Protein AF-A0A7C6BDX8-F1 (afdb_monomer)

Secondary structure (DSSP, 8-state):
-HHHHHHHHHHHHHHHHHTT--HHHHHHHHHHHHHHHHHHHHHHHHSSTTTT-SSS-HHHHHHHHHHHHHHHHH-TT-HHHHHHHHHHHHHHHHHHTSHHHHHHHHHHHHTSPP--

Sequence (116 aa):
MELFFLLVLIVIMASALGSGFPVAFALPGSAILTIGLAAGAGWLFAGSTDAYFHSGGPQQWLSAGVTNLRGVYWEVERDTLIAIPLFIFMGIMLQRSKIAEDLLFTMAQLFGPVPG

Mean predicted aligned error: 10.58 Å

Structure (mmCIF, N/CA/C/O backbone):
data_AF-A0A7C6BDX8-F1
#
_entry.id   AF-A0A7C6BDX8-F1
#
loop_
_atom_site.group_PDB
_atom_site.id
_atom_site.type_symbol
_atom_site.label_atom_id
_atom_site.label_alt_id
_atom_site.label_comp_id
_atom_site.label_asym_id
_atom_site.label_entity_id
_atom_site.label_seq_id
_atom_site.pdbx_PDB_ins_code
_atom_site.Cartn_x
_atom_site.Cartn_y
_atom_site.Cartn_z
_atom_site.occupancy
_atom_site.B_iso_or_equiv
_atom_site.auth_seq_id
_atom_site.auth_comp_id
_atom_site.auth_asym_id
_atom_site.auth_atom_id
_atom_site.pdbx_PDB_model_num
ATOM 1 N N . MET A 1 1 ? 3.290 -3.961 -22.990 1.00 69.38 1 MET A N 1
ATOM 2 C CA . MET A 1 1 ? 3.667 -4.948 -21.951 1.00 69.38 1 MET A CA 1
ATOM 3 C C . MET A 1 1 ? 3.567 -4.395 -20.529 1.00 69.38 1 MET A C 1
ATOM 5 O O . MET A 1 1 ? 3.446 -5.182 -19.607 1.00 69.38 1 MET A O 1
ATOM 9 N N . GLU A 1 2 ? 3.532 -3.076 -20.323 1.00 75.19 2 GLU A N 1
ATOM 10 C CA . GLU A 1 2 ? 3.400 -2.455 -18.987 1.00 75.19 2 GLU A CA 1
ATOM 11 C C . GLU A 1 2 ? 2.115 -2.877 -18.245 1.00 75.19 2 GLU A C 1
ATOM 13 O O . GLU A 1 2 ? 2.149 -3.268 -17.081 1.00 75.19 2 GLU A O 1
ATOM 18 N N . LEU A 1 3 ? 0.980 -2.906 -18.957 1.00 85.62 3 LEU A N 1
ATOM 19 C CA . LEU A 1 3 ? -0.322 -3.318 -18.411 1.00 85.62 3 LEU A CA 1
ATOM 20 C C . LEU A 1 3 ? -0.337 -4.760 -17.880 1.00 85.62 3 LEU A C 1
ATOM 22 O O . LEU A 1 3 ? -1.116 -5.073 -16.983 1.00 85.62 3 LEU A O 1
ATOM 26 N N . PHE A 1 4 ? 0.522 -5.635 -18.412 1.00 89.88 4 PHE A N 1
ATOM 27 C CA . PHE A 1 4 ? 0.621 -7.017 -17.948 1.00 89.88 4 PHE A CA 1
ATOM 28 C C . PHE A 1 4 ? 1.123 -7.073 -16.502 1.00 89.88 4 PHE A C 1
ATOM 30 O O . PHE A 1 4 ? 0.509 -7.729 -15.666 1.00 89.88 4 PHE A O 1
ATOM 37 N N . PHE A 1 5 ? 2.186 -6.330 -16.181 1.00 89.81 5 PHE A N 1
ATOM 38 C CA . PHE A 1 5 ? 2.723 -6.285 -14.821 1.00 89.81 5 PHE A CA 1
ATOM 39 C C . PHE A 1 5 ? 1.757 -5.600 -13.849 1.00 89.81 5 PHE A C 1
ATOM 41 O O . PHE A 1 5 ? 1.615 -6.053 -12.718 1.00 89.81 5 PHE A O 1
ATOM 48 N N . LEU A 1 6 ? 1.008 -4.585 -14.291 1.00 90.75 6 LEU A N 1
ATOM 49 C CA . LEU A 1 6 ? -0.057 -3.997 -13.469 1.00 90.75 6 LEU A CA 1
ATOM 50 C C . LEU A 1 6 ? -1.174 -4.999 -13.150 1.00 90.75 6 LEU A C 1
ATOM 52 O O . LEU A 1 6 ? -1.631 -5.067 -12.010 1.00 90.75 6 LEU A O 1
ATOM 56 N N . LEU A 1 7 ? -1.585 -5.815 -14.123 1.00 94.12 7 LEU A N 1
ATOM 57 C CA . LEU A 1 7 ? -2.548 -6.890 -13.879 1.00 94.12 7 LEU A CA 1
ATOM 58 C C . LEU A 1 7 ? -2.003 -7.924 -12.890 1.00 94.12 7 LEU A C 1
ATOM 60 O O . LEU A 1 7 ? -2.715 -8.317 -11.968 1.00 94.12 7 LEU A O 1
ATOM 64 N N . VAL A 1 8 ? -0.738 -8.325 -13.041 1.00 94.44 8 VAL A N 1
ATOM 65 C CA . VAL A 1 8 ? -0.066 -9.242 -12.107 1.00 94.44 8 VAL A CA 1
ATOM 66 C C . VAL A 1 8 ? -0.064 -8.676 -10.685 1.00 94.44 8 VAL A C 1
ATOM 68 O O . VAL A 1 8 ? -0.410 -9.400 -9.752 1.00 94.44 8 VAL A O 1
ATOM 71 N N . LEU A 1 9 ? 0.233 -7.385 -10.515 1.00 94.31 9 LEU A N 1
ATOM 72 C CA . LEU A 1 9 ? 0.173 -6.713 -9.214 1.00 94.31 9 LEU A CA 1
ATOM 73 C C . LEU A 1 9 ? -1.215 -6.814 -8.587 1.00 94.31 9 LEU A C 1
ATOM 75 O O . LEU A 1 9 ? -1.337 -7.227 -7.434 1.00 94.31 9 LEU A O 1
ATOM 79 N N . ILE A 1 10 ? -2.260 -6.474 -9.348 1.00 95.38 10 ILE A N 1
ATOM 80 C CA . ILE A 1 10 ? -3.643 -6.506 -8.859 1.00 95.38 10 ILE A CA 1
ATOM 81 C C . ILE A 1 10 ? -4.031 -7.928 -8.452 1.00 95.38 10 ILE A C 1
ATOM 83 O O . ILE A 1 10 ? -4.616 -8.116 -7.388 1.00 95.38 10 ILE A O 1
ATOM 87 N N . VAL A 1 11 ? -3.673 -8.933 -9.254 1.00 96.56 11 VAL A N 1
ATOM 88 C CA . VAL A 1 11 ? -3.991 -10.338 -8.969 1.00 96.56 11 VAL A CA 1
ATOM 89 C C . VAL A 1 11 ? -3.268 -10.830 -7.715 1.00 96.56 11 VAL A C 1
ATOM 91 O O . VAL A 1 11 ? -3.909 -11.430 -6.851 1.00 96.56 11 VAL A O 1
ATOM 94 N N . ILE A 1 12 ? -1.967 -10.559 -7.567 1.00 95.81 12 ILE A N 1
ATOM 95 C CA . ILE A 1 12 ? -1.193 -10.967 -6.381 1.00 95.81 12 ILE A CA 1
ATOM 96 C C . ILE A 1 12 ? -1.743 -10.281 -5.128 1.00 95.81 12 ILE A C 1
ATOM 98 O O . ILE A 1 12 ? -1.945 -10.934 -4.105 1.00 95.81 12 ILE A O 1
ATOM 102 N N . MET A 1 13 ? -2.027 -8.982 -5.214 1.00 96.25 13 MET A N 1
ATOM 103 C CA . MET A 1 13 ? -2.579 -8.206 -4.108 1.00 96.25 13 MET A CA 1
ATOM 104 C C . MET A 1 13 ? -3.968 -8.713 -3.701 1.00 96.25 13 MET A C 1
ATOM 106 O O . MET A 1 13 ? -4.202 -8.976 -2.522 1.00 96.25 13 MET A O 1
ATOM 110 N N . ALA A 1 14 ? -4.875 -8.901 -4.662 1.00 95.69 14 ALA A N 1
ATOM 111 C CA . ALA A 1 14 ? -6.224 -9.398 -4.405 1.00 95.69 14 ALA A CA 1
ATOM 112 C C . ALA A 1 14 ? -6.205 -10.812 -3.809 1.00 95.69 14 ALA A C 1
ATOM 114 O O . ALA A 1 14 ? -6.946 -11.092 -2.871 1.00 95.69 14 ALA A O 1
ATOM 115 N N . SER A 1 15 ? -5.317 -11.679 -4.301 1.00 95.56 15 SER A N 1
ATOM 116 C CA . SER A 1 15 ? -5.164 -13.042 -3.784 1.00 95.56 15 SER A CA 1
ATOM 117 C C . SER A 1 15 ? -4.628 -13.048 -2.350 1.00 95.56 15 SER A C 1
ATOM 119 O O . SER A 1 15 ? -5.162 -13.760 -1.506 1.00 95.56 15 SER A O 1
ATOM 121 N N . ALA A 1 16 ? -3.618 -12.223 -2.050 1.00 94.00 16 ALA A N 1
ATOM 122 C CA . ALA A 1 16 ? -3.033 -12.119 -0.712 1.00 94.00 16 ALA A CA 1
ATOM 123 C C . ALA A 1 16 ? -4.020 -11.543 0.319 1.00 94.00 16 ALA A C 1
ATOM 125 O O . ALA A 1 16 ? -4.082 -12.006 1.457 1.00 94.00 16 ALA A O 1
ATOM 126 N N . LEU A 1 17 ? -4.823 -10.553 -0.079 1.00 94.12 17 LEU A N 1
ATOM 127 C CA . LEU A 1 17 ? -5.882 -10.012 0.775 1.00 94.12 17 LEU A CA 1
ATOM 128 C C . LEU A 1 17 ? -7.025 -11.022 0.949 1.00 94.12 17 LEU A C 1
ATOM 130 O O . LEU A 1 17 ? -7.506 -11.218 2.063 1.00 94.12 17 LEU A O 1
ATOM 134 N N . GLY A 1 18 ? -7.413 -11.712 -0.127 1.00 94.00 18 GLY A N 1
ATOM 135 C CA . GLY A 1 18 ? -8.449 -12.746 -0.108 1.00 94.00 18 GLY A CA 1
ATOM 136 C C . GLY A 1 18 ? -8.085 -13.965 0.743 1.00 94.00 18 GLY A C 1
ATOM 137 O O . GLY A 1 18 ? -8.968 -14.568 1.345 1.00 94.00 18 GLY A O 1
ATOM 138 N N . SER A 1 19 ? -6.797 -14.300 0.866 1.00 93.50 19 SER A N 1
ATOM 139 C CA . SER A 1 19 ? -6.323 -15.379 1.742 1.00 93.50 19 SER A CA 1
ATOM 140 C C . SER A 1 19 ? -6.255 -14.992 3.226 1.00 93.50 19 SER A C 1
ATOM 142 O O . SER A 1 19 ? -5.795 -15.791 4.038 1.00 93.50 19 SER A O 1
ATOM 144 N N . GLY A 1 20 ? -6.655 -13.769 3.594 1.00 90.81 20 GLY A N 1
ATOM 145 C CA . GLY A 1 20 ? -6.595 -13.271 4.970 1.00 90.81 20 GLY A CA 1
ATOM 146 C C . GLY A 1 20 ? -5.188 -12.887 5.442 1.00 90.81 20 GLY A C 1
ATOM 147 O O . GLY A 1 20 ? -4.952 -12.798 6.647 1.00 90.81 20 GLY A O 1
ATOM 148 N N . PHE A 1 21 ? -4.236 -12.671 4.524 1.00 91.56 21 PHE A N 1
ATOM 149 C CA . PHE A 1 21 ? -2.886 -12.237 4.890 1.00 91.56 21 PHE A CA 1
ATOM 150 C C . PHE A 1 21 ? -2.927 -10.797 5.436 1.00 91.56 21 PHE A C 1
ATOM 152 O O . PHE A 1 21 ? -3.677 -9.971 4.903 1.00 91.56 21 PHE A O 1
ATOM 159 N N . PRO A 1 22 ? -2.132 -10.439 6.465 1.00 92.62 22 PRO A N 1
ATOM 160 C CA . PRO A 1 22 ? -2.175 -9.091 7.019 1.00 92.62 22 PRO A CA 1
ATOM 161 C C . PRO A 1 22 ? -1.896 -8.021 5.954 1.00 92.62 22 PRO A C 1
ATOM 163 O O . PRO A 1 22 ? -0.873 -8.056 5.262 1.00 92.62 22 PRO A O 1
ATOM 166 N N . VAL A 1 23 ? -2.795 -7.035 5.865 1.00 89.38 23 VAL A N 1
ATOM 167 C CA . VAL A 1 23 ? -2.789 -5.975 4.836 1.00 89.38 23 VAL A CA 1
ATOM 168 C C . VAL A 1 23 ? -1.454 -5.225 4.788 1.00 89.38 23 VAL A C 1
ATOM 170 O O . VAL A 1 23 ? -0.961 -4.902 3.708 1.00 89.38 23 VAL A O 1
ATOM 173 N N . ALA A 1 24 ? -0.834 -5.021 5.956 1.00 88.38 24 ALA A N 1
ATOM 174 C CA . ALA A 1 24 ? 0.456 -4.350 6.101 1.00 88.38 24 ALA A CA 1
ATOM 175 C C . ALA A 1 24 ? 1.590 -5.013 5.299 1.00 88.38 24 ALA A C 1
ATOM 177 O O . ALA A 1 24 ? 2.514 -4.322 4.886 1.00 88.38 24 ALA A O 1
ATOM 178 N N . PHE A 1 25 ? 1.517 -6.324 5.049 1.00 90.12 25 PHE A N 1
ATOM 179 C CA . PHE A 1 25 ? 2.500 -7.044 4.236 1.00 90.12 25 PHE A CA 1
ATOM 180 C C . PHE A 1 25 ? 2.021 -7.263 2.801 1.00 90.12 25 PHE A C 1
ATOM 182 O O . PHE A 1 25 ? 2.829 -7.210 1.875 1.00 90.12 25 PHE A O 1
ATOM 189 N N . ALA A 1 26 ? 0.717 -7.473 2.603 1.00 93.38 26 ALA A N 1
ATOM 190 C CA . ALA A 1 26 ? 0.149 -7.754 1.288 1.00 93.38 26 ALA A CA 1
ATOM 191 C C . ALA A 1 26 ? 0.347 -6.589 0.300 1.00 93.38 26 ALA A C 1
ATOM 193 O O . ALA A 1 26 ? 0.744 -6.812 -0.845 1.00 93.38 26 ALA A O 1
ATOM 194 N N . LEU A 1 27 ? 0.129 -5.345 0.741 1.00 90.56 27 LEU A N 1
ATOM 195 C CA . LEU A 1 27 ? 0.255 -4.157 -0.112 1.00 90.56 27 LEU A CA 1
ATOM 196 C C . LEU A 1 27 ? 1.709 -3.880 -0.553 1.00 90.56 27 LEU A C 1
ATOM 198 O O . LEU A 1 27 ? 1.969 -3.898 -1.757 1.00 90.56 27 LEU A O 1
ATOM 202 N N . PRO A 1 28 ? 2.691 -3.677 0.352 1.00 90.19 28 PRO A N 1
ATOM 203 C CA . PRO A 1 28 ? 4.072 -3.437 -0.070 1.00 90.19 28 PRO A CA 1
ATOM 204 C C . PRO A 1 28 ? 4.728 -4.682 -0.683 1.00 90.19 28 PRO A C 1
ATOM 206 O O . PRO A 1 28 ? 5.530 -4.555 -1.607 1.00 90.19 28 PRO A O 1
ATOM 209 N N . GLY A 1 29 ? 4.378 -5.887 -0.220 1.00 90.94 29 GLY A N 1
ATOM 210 C CA . GLY A 1 29 ? 4.932 -7.136 -0.742 1.00 90.94 29 GLY A CA 1
ATOM 211 C C . GLY A 1 29 ? 4.548 -7.388 -2.200 1.00 90.94 29 GLY A C 1
ATOM 212 O O . GLY A 1 29 ? 5.421 -7.657 -3.025 1.00 90.94 29 GLY A O 1
ATOM 213 N N . SER A 1 30 ? 3.265 -7.238 -2.547 1.00 93.81 30 SER A N 1
ATOM 214 C CA . SER A 1 30 ? 2.795 -7.387 -3.936 1.00 93.81 30 SER A CA 1
ATOM 215 C C . SER A 1 30 ? 3.416 -6.348 -4.879 1.00 93.81 30 SER A C 1
ATOM 217 O O . SER A 1 30 ? 3.784 -6.687 -6.008 1.00 93.81 30 SER A O 1
ATOM 219 N N . ALA A 1 31 ? 3.627 -5.117 -4.402 1.00 91.19 31 ALA A N 1
ATOM 220 C CA . ALA A 1 31 ? 4.323 -4.074 -5.149 1.00 91.19 31 ALA A CA 1
ATOM 221 C C . ALA A 1 31 ? 5.791 -4.439 -5.432 1.00 91.19 31 ALA A C 1
ATOM 223 O O . ALA A 1 31 ? 6.211 -4.421 -6.588 1.00 91.19 31 ALA A O 1
ATOM 224 N N . ILE A 1 32 ? 6.561 -4.834 -4.409 1.00 92.44 32 ILE A N 1
ATOM 225 C CA . ILE A 1 32 ? 7.982 -5.196 -4.562 1.00 92.44 32 ILE A CA 1
ATOM 226 C C . ILE A 1 32 ? 8.149 -6.400 -5.496 1.00 92.44 32 ILE A C 1
ATOM 228 O O . ILE A 1 32 ? 9.007 -6.373 -6.379 1.00 92.44 32 ILE A O 1
ATOM 232 N N . LEU A 1 33 ? 7.314 -7.435 -5.342 1.00 93.62 33 LEU A N 1
ATOM 233 C CA . LEU A 1 33 ? 7.356 -8.624 -6.198 1.00 93.62 33 LEU A CA 1
ATOM 234 C C . LEU A 1 33 ? 7.115 -8.269 -7.665 1.00 93.62 33 LEU A C 1
ATOM 236 O O . LEU A 1 33 ? 7.857 -8.708 -8.542 1.00 93.62 33 LEU A O 1
ATOM 240 N N . THR A 1 34 ? 6.113 -7.436 -7.936 1.00 92.94 34 THR A N 1
ATOM 241 C CA . THR A 1 34 ? 5.782 -7.050 -9.310 1.00 92.94 34 THR A CA 1
ATOM 242 C C . THR A 1 34 ? 6.864 -6.161 -9.920 1.00 92.94 34 THR A C 1
ATOM 244 O O . THR A 1 34 ? 7.252 -6.382 -11.064 1.00 92.94 34 THR A O 1
ATOM 247 N N . ILE A 1 35 ? 7.409 -5.202 -9.162 1.00 91.38 35 ILE A N 1
ATOM 248 C CA . ILE A 1 35 ? 8.521 -4.353 -9.618 1.00 91.38 35 ILE A CA 1
ATOM 249 C C . ILE A 1 35 ? 9.749 -5.212 -9.949 1.00 91.38 35 ILE A C 1
ATOM 251 O O . ILE A 1 35 ? 10.373 -5.011 -10.989 1.00 91.38 35 ILE A O 1
ATOM 255 N N . GLY A 1 36 ? 10.074 -6.196 -9.104 1.00 90.88 36 GLY A N 1
ATOM 256 C CA . GLY A 1 36 ? 11.175 -7.129 -9.345 1.00 90.88 36 GLY A CA 1
ATOM 257 C C . GLY A 1 36 ? 10.964 -7.981 -10.598 1.00 90.88 36 GLY A C 1
ATOM 258 O O . GLY A 1 36 ? 11.879 -8.114 -11.411 1.00 90.88 36 GLY A O 1
ATOM 259 N N . LEU A 1 37 ? 9.749 -8.501 -10.800 1.00 91.06 37 LEU A N 1
ATOM 260 C CA . LEU A 1 37 ? 9.390 -9.252 -12.007 1.00 91.06 37 LEU A CA 1
ATOM 261 C C . LEU A 1 37 ? 9.459 -8.384 -13.269 1.00 91.06 37 LEU A C 1
ATOM 263 O O . LEU A 1 37 ? 10.002 -8.832 -14.276 1.00 91.06 37 LEU A O 1
ATOM 267 N N . ALA A 1 38 ? 8.967 -7.145 -13.215 1.00 90.12 38 ALA A N 1
ATOM 268 C CA . ALA A 1 38 ? 9.028 -6.199 -14.327 1.00 90.12 38 ALA A CA 1
ATOM 269 C C . ALA A 1 38 ? 10.477 -5.827 -14.674 1.00 90.12 38 ALA A C 1
ATOM 271 O O . ALA A 1 38 ? 10.869 -5.895 -15.836 1.00 90.12 38 ALA A O 1
ATOM 272 N N . ALA A 1 39 ? 11.305 -5.515 -13.674 1.00 89.06 39 ALA A N 1
ATOM 273 C CA . ALA A 1 39 ? 12.714 -5.190 -13.878 1.00 89.06 39 ALA A CA 1
ATOM 274 C C . ALA A 1 39 ? 13.515 -6.383 -14.429 1.00 89.06 39 ALA A C 1
ATOM 276 O O . ALA A 1 39 ? 14.297 -6.226 -15.367 1.00 89.06 39 ALA A O 1
ATOM 277 N N . GLY A 1 40 ? 13.298 -7.585 -13.880 1.00 88.62 40 GLY A N 1
ATOM 278 C CA . GLY A 1 40 ? 13.972 -8.810 -14.315 1.00 88.62 40 GLY A CA 1
ATOM 279 C C . GLY A 1 40 ? 13.561 -9.241 -15.722 1.00 88.62 40 GLY A C 1
ATOM 280 O O . GLY A 1 40 ? 14.413 -9.576 -16.544 1.00 88.62 40 GLY A O 1
ATOM 281 N N . ALA A 1 41 ? 12.268 -9.164 -16.042 1.00 87.69 41 ALA A N 1
ATOM 282 C CA . ALA A 1 41 ? 11.790 -9.403 -17.397 1.00 87.69 41 ALA A CA 1
ATOM 283 C C . ALA A 1 41 ? 12.305 -8.334 -18.373 1.00 87.69 41 ALA A C 1
ATOM 285 O O . ALA A 1 41 ? 12.638 -8.662 -19.509 1.00 87.69 41 ALA A O 1
ATOM 286 N N . GLY A 1 42 ? 12.382 -7.066 -17.956 1.00 86.44 42 GLY A N 1
ATOM 287 C CA . GLY A 1 42 ? 12.939 -5.986 -18.774 1.00 86.44 42 GLY A CA 1
ATOM 288 C C . GLY A 1 42 ? 14.398 -6.261 -19.132 1.00 86.44 42 GLY A C 1
ATOM 289 O O . GLY A 1 42 ? 14.777 -6.207 -20.301 1.00 86.44 42 GLY A O 1
ATOM 290 N N . TRP A 1 43 ? 15.193 -6.677 -18.145 1.00 85.50 43 TRP A N 1
ATOM 291 C CA . TRP A 1 43 ? 16.586 -7.061 -18.356 1.00 85.50 43 TRP A CA 1
ATOM 292 C C . TRP A 1 43 ? 16.735 -8.258 -19.310 1.00 85.50 43 TRP A C 1
ATOM 294 O O . TRP A 1 43 ? 17.546 -8.198 -20.230 1.00 85.50 43 TRP A O 1
ATOM 304 N N . LEU A 1 44 ? 15.923 -9.311 -19.143 1.00 84.31 44 LEU A N 1
ATOM 305 C CA . LEU A 1 44 ? 16.007 -10.533 -19.956 1.00 84.31 44 LEU A CA 1
ATOM 306 C C . LEU A 1 44 ? 15.501 -10.364 -21.396 1.00 84.31 44 LEU A C 1
ATOM 308 O O . LEU A 1 44 ? 16.089 -10.929 -22.314 1.00 84.31 44 LEU A O 1
ATOM 312 N N . PHE A 1 45 ? 14.401 -9.635 -21.599 1.00 83.38 45 PHE A N 1
ATOM 313 C CA . PHE A 1 45 ? 13.708 -9.584 -22.893 1.00 83.38 45 PHE A CA 1
ATOM 314 C C . PHE A 1 45 ? 13.941 -8.291 -23.677 1.00 83.38 45 PHE A C 1
ATOM 316 O O . PHE A 1 45 ? 13.848 -8.309 -24.901 1.00 83.38 45 PHE A O 1
ATOM 323 N N . ALA A 1 46 ? 14.227 -7.178 -23.001 1.00 80.12 46 ALA A N 1
ATOM 324 C CA . ALA A 1 46 ? 14.381 -5.864 -23.625 1.00 80.12 46 ALA A CA 1
ATOM 325 C C . ALA A 1 46 ? 15.789 -5.266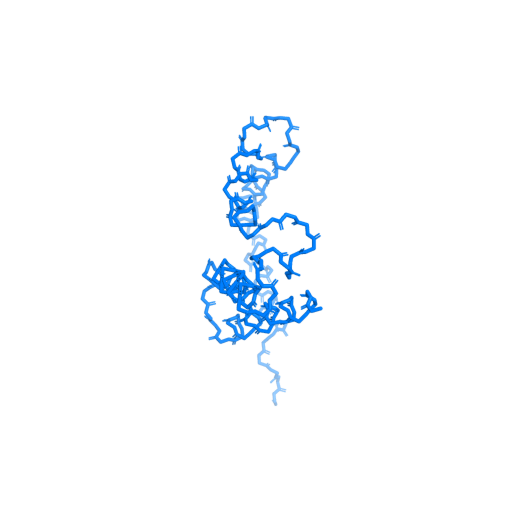 -23.445 1.00 80.12 46 ALA A C 1
ATOM 327 O O . ALA A 1 46 ? 16.076 -4.204 -23.994 1.00 80.12 46 ALA A O 1
ATOM 328 N N . GLY A 1 47 ? 16.675 -5.929 -22.689 1.00 80.75 47 GLY A N 1
ATOM 329 C CA . GLY A 1 47 ? 18.038 -5.460 -22.422 1.00 80.75 47 GLY A CA 1
ATOM 330 C C . GLY A 1 47 ? 18.117 -4.222 -21.520 1.00 80.75 47 GLY A C 1
ATOM 331 O O . GLY A 1 47 ? 19.207 -3.701 -21.298 1.00 80.75 47 GLY A O 1
ATOM 332 N N . SER A 1 48 ? 16.988 -3.750 -20.982 1.00 81.38 48 SER A N 1
A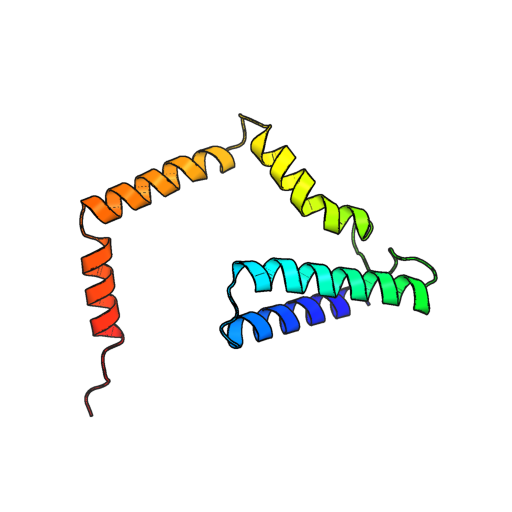TOM 333 C CA . SER A 1 48 ? 16.919 -2.607 -20.072 1.00 81.38 48 SER A CA 1
ATOM 334 C C . SER A 1 48 ? 15.900 -2.853 -18.961 1.00 81.38 48 SER A C 1
ATOM 336 O O . SER A 1 48 ? 14.804 -3.367 -19.178 1.00 81.38 48 SER A O 1
ATOM 338 N N . THR A 1 49 ? 16.259 -2.482 -17.733 1.00 81.69 49 THR A N 1
ATOM 339 C CA . THR A 1 49 ? 15.408 -2.675 -16.547 1.00 81.69 49 THR A CA 1
ATOM 340 C C . THR A 1 49 ? 14.170 -1.782 -16.542 1.00 81.69 49 THR A C 1
ATOM 342 O O . THR A 1 49 ? 13.220 -2.058 -15.814 1.00 81.69 49 THR A O 1
ATOM 345 N N . ASP A 1 50 ? 14.173 -0.738 -17.368 1.00 84.00 50 ASP A N 1
ATOM 346 C CA . ASP A 1 50 ? 13.144 0.303 -17.395 1.00 84.00 50 ASP A CA 1
ATOM 347 C C . ASP A 1 50 ? 12.074 0.037 -18.468 1.00 84.00 50 ASP A C 1
ATOM 349 O O . ASP A 1 50 ? 11.055 0.715 -18.505 1.00 84.00 50 ASP A O 1
ATOM 353 N N . ALA A 1 51 ? 12.263 -0.979 -19.318 1.00 80.94 51 ALA A N 1
ATOM 354 C CA . ALA A 1 51 ? 11.433 -1.237 -20.499 1.00 80.94 51 ALA A CA 1
ATOM 355 C C . ALA A 1 51 ? 9.935 -1.457 -20.223 1.00 80.94 51 ALA A C 1
ATOM 357 O O . ALA A 1 51 ? 9.110 -1.296 -21.122 1.00 80.94 51 ALA A O 1
ATOM 358 N N . TYR A 1 52 ? 9.582 -1.881 -19.009 1.00 84.06 52 TYR A N 1
ATOM 359 C CA . TYR A 1 52 ? 8.202 -2.171 -18.616 1.00 84.06 52 TYR A CA 1
ATOM 360 C C . TYR A 1 52 ? 7.641 -1.181 -17.590 1.00 84.06 52 TYR A C 1
ATOM 362 O O . TYR A 1 52 ? 6.599 -1.454 -16.992 1.00 84.06 52 TYR A O 1
ATOM 370 N N . PHE A 1 53 ? 8.305 -0.036 -17.408 1.00 84.25 53 PHE A N 1
ATOM 371 C CA . PHE A 1 53 ? 7.851 1.050 -16.549 1.00 84.25 53 PHE A CA 1
ATOM 372 C C . PHE A 1 53 ? 7.431 2.257 -17.392 1.00 84.25 53 PHE A C 1
ATOM 374 O O . PHE A 1 53 ? 8.198 2.747 -18.213 1.00 84.25 53 PHE A O 1
ATOM 381 N N . HIS A 1 54 ? 6.225 2.770 -17.136 1.00 79.00 54 HIS A N 1
ATOM 382 C CA . HIS A 1 54 ? 5.679 3.915 -17.868 1.00 79.00 54 HIS A CA 1
ATOM 383 C C . HIS A 1 54 ? 6.402 5.234 -17.547 1.00 79.00 54 HIS A C 1
ATOM 385 O O . HIS A 1 54 ? 6.611 6.082 -18.411 1.00 79.00 54 HIS A O 1
ATOM 391 N N . SER A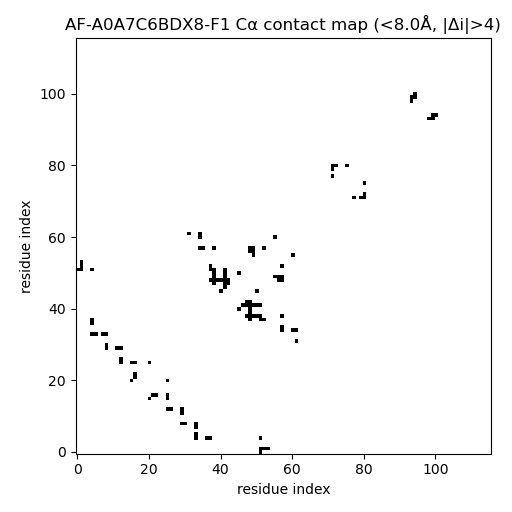 1 55 ? 6.771 5.429 -16.277 1.00 77.25 55 SER A N 1
ATOM 392 C CA . SER A 1 55 ? 7.418 6.651 -15.793 1.00 77.25 55 SER A CA 1
ATOM 393 C C . SER A 1 55 ? 8.423 6.331 -14.692 1.00 77.25 55 SER A C 1
ATOM 395 O O . SER A 1 55 ? 8.030 5.837 -13.635 1.00 77.25 55 SER A O 1
ATOM 397 N N . GLY A 1 56 ? 9.699 6.651 -14.911 1.00 77.25 56 GLY A N 1
ATOM 398 C CA . GLY A 1 56 ? 10.788 6.353 -13.972 1.00 77.25 56 GLY A CA 1
ATOM 399 C C . GLY A 1 56 ? 11.206 4.875 -13.967 1.00 77.25 56 GLY A C 1
ATOM 400 O O . GLY A 1 56 ? 10.452 4.004 -14.388 1.00 77.25 56 GLY A O 1
ATOM 401 N N . GLY A 1 57 ? 12.423 4.590 -13.495 1.00 85.75 57 GLY A N 1
ATOM 402 C CA . GLY A 1 57 ? 12.965 3.224 -13.425 1.00 85.75 57 GLY A CA 1
ATOM 403 C C . GLY A 1 57 ? 12.593 2.467 -12.135 1.00 85.75 57 GLY A C 1
ATOM 404 O O . GLY A 1 57 ? 12.055 3.063 -11.195 1.00 85.75 57 GLY A O 1
ATOM 405 N N . PRO A 1 58 ? 12.943 1.171 -12.012 1.00 84.00 58 PRO A N 1
ATOM 406 C CA . PRO A 1 58 ? 12.621 0.341 -10.848 1.00 84.00 58 PRO A CA 1
ATOM 407 C C . PRO A 1 58 ? 13.126 0.928 -9.528 1.00 84.00 58 PRO A C 1
ATOM 409 O O . PRO A 1 58 ? 12.423 0.908 -8.519 1.00 84.00 58 PRO A O 1
ATOM 412 N N . GLN A 1 59 ? 14.337 1.493 -9.528 1.00 84.44 59 GLN A N 1
ATOM 413 C CA . GLN A 1 59 ? 14.921 2.127 -8.342 1.00 84.44 59 GLN A CA 1
ATOM 414 C C . GLN A 1 59 ? 14.103 3.337 -7.884 1.00 84.44 59 GLN A C 1
ATOM 416 O O . GLN A 1 59 ? 13.958 3.573 -6.683 1.00 84.44 59 GLN A O 1
ATOM 421 N N . GLN A 1 60 ? 13.534 4.086 -8.828 1.00 84.31 60 GLN A N 1
ATOM 422 C CA . GLN A 1 60 ? 12.724 5.258 -8.534 1.00 84.31 60 GLN A CA 1
ATOM 423 C C . GLN A 1 60 ? 11.376 4.849 -7.941 1.00 84.31 60 GLN A C 1
ATOM 425 O O . GLN A 1 60 ? 10.959 5.432 -6.951 1.00 84.31 60 GLN A O 1
ATOM 430 N N . TRP A 1 61 ? 10.754 3.779 -8.442 1.00 84.50 61 TRP A N 1
ATOM 431 C CA . TRP A 1 61 ? 9.535 3.211 -7.853 1.00 84.50 61 TRP A CA 1
ATOM 432 C C . TRP A 1 61 ? 9.751 2.621 -6.454 1.00 84.50 61 TRP A C 1
ATOM 434 O O . TRP A 1 61 ? 8.924 2.828 -5.568 1.00 84.50 61 TRP A O 1
ATOM 444 N N . LEU A 1 62 ? 10.874 1.937 -6.212 1.00 85.31 62 LEU A N 1
ATOM 445 C CA . LEU A 1 62 ? 11.203 1.407 -4.881 1.00 85.31 62 LEU A CA 1
ATOM 446 C C . LEU A 1 62 ? 11.508 2.522 -3.874 1.00 85.31 62 LEU A C 1
ATOM 448 O O . LEU A 1 62 ? 11.070 2.477 -2.725 1.00 85.31 62 LEU A O 1
ATOM 452 N N . SER A 1 63 ? 12.245 3.543 -4.306 1.00 81.62 63 SER A N 1
ATOM 453 C CA . SER A 1 63 ? 12.573 4.692 -3.462 1.00 81.62 63 SER A CA 1
ATOM 454 C C . SER A 1 63 ? 11.425 5.692 -3.341 1.00 81.62 63 SER A C 1
ATOM 456 O O . SER A 1 63 ? 11.424 6.460 -2.381 1.00 81.62 63 SER A O 1
ATOM 458 N N . ALA A 1 64 ? 10.424 5.667 -4.229 1.00 77.25 64 ALA A N 1
ATOM 459 C CA . ALA A 1 64 ? 9.232 6.513 -4.165 1.00 77.25 64 ALA A CA 1
ATOM 460 C C . ALA A 1 64 ? 8.508 6.357 -2.825 1.00 77.25 64 ALA A C 1
ATOM 462 O O . ALA A 1 64 ? 8.074 7.348 -2.254 1.00 77.25 64 ALA A O 1
ATOM 463 N N . GLY A 1 65 ? 8.430 5.147 -2.265 1.00 70.06 65 GLY A N 1
ATOM 464 C CA . GLY A 1 65 ? 7.843 4.946 -0.937 1.00 70.06 65 GLY A CA 1
ATOM 465 C C . GLY A 1 65 ? 8.570 5.754 0.144 1.00 70.06 65 GLY A C 1
ATOM 466 O O . GLY A 1 65 ? 7.952 6.503 0.891 1.00 70.06 65 GLY A O 1
ATOM 467 N N . VAL A 1 66 ? 9.901 5.679 0.185 1.00 71.62 66 VAL A N 1
ATOM 468 C CA . VAL A 1 66 ? 10.717 6.379 1.193 1.00 71.62 66 VAL A CA 1
ATOM 469 C C . VAL A 1 66 ? 10.786 7.883 0.929 1.00 71.62 66 VAL A C 1
ATOM 471 O O . VAL A 1 66 ? 10.717 8.678 1.863 1.00 71.62 66 VAL A O 1
ATOM 474 N N . THR A 1 67 ? 10.931 8.288 -0.330 1.00 71.25 67 THR A N 1
ATOM 475 C CA . THR A 1 67 ? 11.069 9.694 -0.731 1.00 71.25 67 THR A CA 1
ATOM 476 C C . THR A 1 67 ? 9.747 10.445 -0.649 1.00 71.25 67 THR A C 1
ATOM 478 O O . THR A 1 67 ? 9.760 11.571 -0.169 1.00 71.25 67 THR A O 1
ATOM 481 N N . ASN A 1 68 ? 8.612 9.825 -0.992 1.00 67.75 68 ASN A N 1
ATOM 482 C CA . ASN A 1 68 ? 7.295 10.422 -0.772 1.00 67.75 68 ASN A CA 1
ATOM 483 C C . ASN A 1 68 ? 6.966 10.494 0.717 1.00 67.75 68 ASN A C 1
ATOM 485 O O . ASN A 1 68 ? 6.507 11.533 1.159 1.00 67.75 68 ASN A O 1
ATOM 489 N N . LEU A 1 69 ? 7.247 9.459 1.521 1.00 62.72 69 LEU A N 1
ATOM 490 C CA . LEU A 1 69 ? 7.045 9.563 2.972 1.00 62.72 69 LEU A CA 1
ATOM 491 C C . LEU A 1 69 ? 7.915 10.687 3.557 1.00 62.72 69 LEU A C 1
ATOM 493 O O . LEU A 1 69 ? 7.402 11.585 4.213 1.00 62.72 69 LEU A O 1
ATOM 497 N N . ARG A 1 70 ? 9.221 10.710 3.264 1.00 57.25 70 ARG A N 1
ATOM 498 C CA . ARG A 1 70 ? 10.123 11.768 3.755 1.00 57.25 70 ARG A CA 1
ATOM 499 C C . ARG A 1 70 ? 9.773 13.163 3.226 1.00 57.25 70 ARG A C 1
ATOM 501 O O . ARG A 1 70 ? 9.895 14.117 3.983 1.00 57.25 70 ARG A O 1
ATOM 508 N N . GLY A 1 71 ? 9.349 13.285 1.970 1.00 58.31 71 GLY A N 1
ATOM 509 C CA . GLY A 1 71 ? 8.915 14.547 1.365 1.00 58.31 71 GLY A CA 1
ATOM 510 C C . GLY A 1 71 ? 7.596 15.051 1.951 1.00 58.31 71 GLY A C 1
ATOM 511 O O . GLY A 1 71 ? 7.483 16.226 2.279 1.00 58.31 71 GLY A O 1
ATOM 512 N N . VAL A 1 72 ? 6.638 14.150 2.191 1.00 56.16 72 VAL A N 1
ATOM 513 C CA . VAL A 1 72 ? 5.337 14.478 2.795 1.00 56.16 72 VAL A CA 1
ATOM 514 C C . VAL A 1 72 ? 5.475 14.863 4.271 1.00 56.16 72 VAL A C 1
ATOM 516 O O . VAL A 1 72 ? 4.756 15.749 4.709 1.00 56.16 72 VAL A O 1
ATOM 519 N N . TYR A 1 73 ? 6.394 14.259 5.040 1.00 53.75 73 TYR A N 1
ATOM 520 C CA . TYR A 1 73 ? 6.588 14.591 6.466 1.00 53.75 73 TYR A CA 1
ATOM 521 C C . TYR A 1 73 ? 7.479 15.813 6.737 1.00 53.75 73 TY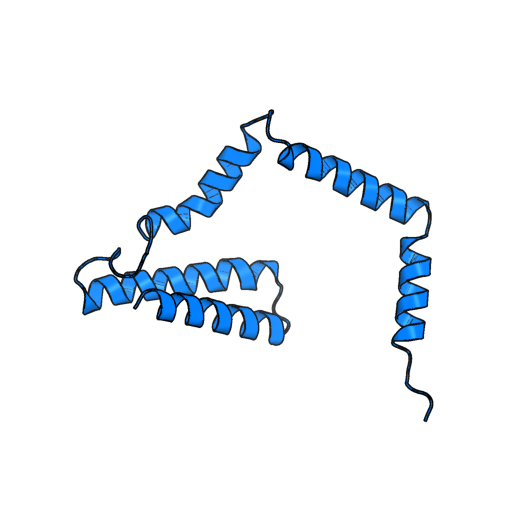R A C 1
ATOM 523 O O . TYR A 1 73 ? 7.474 16.314 7.860 1.00 53.75 73 TYR A O 1
ATOM 531 N N . TRP A 1 74 ? 8.256 16.286 5.760 1.00 58.06 74 TRP A N 1
ATOM 532 C CA . TRP A 1 74 ? 9.155 17.437 5.932 1.00 58.06 74 TRP A CA 1
ATOM 533 C C . TRP A 1 74 ? 8.527 18.767 5.469 1.00 58.06 74 TRP A C 1
ATOM 535 O O . TRP A 1 74 ? 8.958 19.837 5.896 1.00 58.06 74 TRP A O 1
ATOM 545 N N . GLU A 1 75 ? 7.474 18.721 4.649 1.00 62.34 75 GLU A N 1
ATOM 546 C CA . GLU A 1 75 ? 6.710 19.899 4.221 1.00 62.34 75 GLU A CA 1
ATOM 547 C C . GLU A 1 75 ? 5.577 20.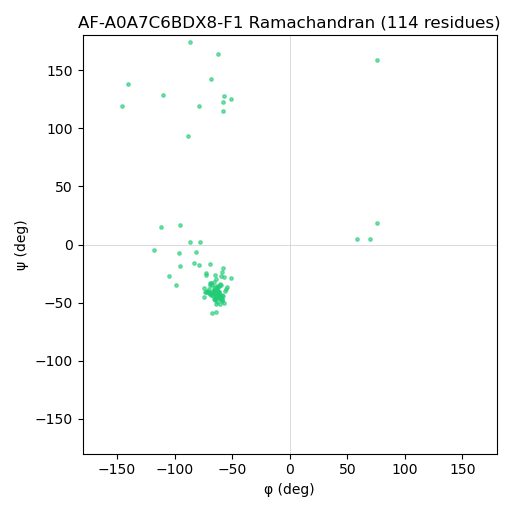214 5.207 1.00 62.34 75 GLU A C 1
ATOM 549 O O . GLU A 1 75 ? 4.465 19.705 5.087 1.00 62.34 75 GLU A O 1
ATOM 554 N N . VAL A 1 76 ? 5.855 21.095 6.174 1.00 57.00 76 VAL A N 1
ATOM 555 C CA . VAL A 1 76 ? 4.909 21.516 7.232 1.00 57.00 76 VAL A CA 1
ATOM 556 C C . VAL A 1 76 ? 3.609 22.132 6.671 1.00 57.00 76 VAL A C 1
ATOM 558 O O . VAL A 1 76 ? 2.590 22.137 7.354 1.00 57.00 76 VAL A O 1
ATOM 561 N N . GLU A 1 77 ? 3.610 22.602 5.420 1.00 62.41 77 GLU A N 1
ATOM 562 C CA . GLU A 1 77 ? 2.463 23.239 4.747 1.00 62.41 77 GLU A CA 1
ATOM 563 C C . GLU A 1 77 ? 1.500 22.261 4.041 1.00 62.41 77 GLU A C 1
ATOM 565 O O . GLU A 1 77 ? 0.536 22.688 3.409 1.00 62.41 77 GLU A O 1
ATOM 570 N N . ARG A 1 78 ? 1.724 20.943 4.106 1.00 64.12 78 ARG A N 1
ATOM 571 C CA . ARG A 1 78 ? 0.840 19.968 3.444 1.00 64.12 78 ARG A CA 1
ATOM 572 C C . ARG A 1 78 ? -0.441 19.729 4.253 1.00 64.12 78 ARG A C 1
ATOM 574 O O . ARG A 1 78 ? -0.384 19.145 5.335 1.00 64.12 78 ARG A O 1
ATOM 581 N N . ASP A 1 79 ? -1.606 20.021 3.667 1.00 68.06 79 ASP A N 1
ATOM 582 C CA . ASP A 1 79 ? -2.937 19.719 4.240 1.00 68.06 79 ASP A CA 1
ATOM 583 C C . ASP A 1 79 ? -3.096 18.248 4.682 1.00 68.06 79 ASP A C 1
ATOM 585 O O . ASP A 1 79 ? -3.805 17.935 5.641 1.00 68.06 79 ASP A O 1
ATOM 589 N N . THR A 1 80 ? -2.384 17.321 4.033 1.00 68.38 80 THR A N 1
ATOM 590 C CA . THR A 1 80 ? -2.372 15.896 4.393 1.00 68.38 80 THR A CA 1
ATOM 591 C C . THR A 1 80 ? -1.768 15.616 5.771 1.00 68.38 80 THR A C 1
ATOM 593 O O . THR A 1 80 ? -2.141 14.627 6.397 1.00 68.38 80 THR A O 1
ATOM 596 N N . LEU A 1 81 ? -0.869 16.466 6.282 1.00 70.50 81 LEU A N 1
ATOM 597 C CA . LEU A 1 81 ? -0.306 16.307 7.629 1.00 70.50 81 LEU A CA 1
ATOM 598 C C . LEU A 1 81 ? -1.314 16.662 8.727 1.00 70.50 81 LEU A C 1
ATOM 600 O O . LEU A 1 81 ? -1.243 16.088 9.812 1.00 70.50 81 LEU A O 1
ATOM 604 N N . ILE A 1 82 ? -2.291 17.529 8.436 1.00 79.50 82 ILE A N 1
ATOM 605 C CA . ILE A 1 82 ? -3.394 17.868 9.352 1.00 79.50 82 ILE A CA 1
ATOM 606 C C . ILE A 1 82 ? -4.399 16.705 9.451 1.00 79.50 82 ILE A C 1
ATOM 608 O O . ILE A 1 82 ? -5.060 16.531 10.479 1.00 79.50 82 ILE A O 1
ATOM 612 N N . ALA A 1 83 ? -4.474 15.843 8.431 1.00 82.62 83 ALA A N 1
ATOM 613 C CA . ALA A 1 83 ? -5.360 14.681 8.444 1.00 82.62 83 ALA A CA 1
ATOM 614 C C . ALA A 1 83 ? -5.040 13.701 9.587 1.00 82.62 83 ALA A C 1
ATOM 616 O O . ALA A 1 83 ? -5.960 13.121 10.154 1.00 82.62 83 ALA A O 1
ATOM 617 N N . ILE A 1 84 ? -3.768 13.548 9.978 1.00 85.00 84 ILE A N 1
ATOM 618 C CA . ILE A 1 84 ? -3.351 12.637 11.060 1.00 85.00 84 ILE A CA 1
ATOM 619 C C . ILE A 1 84 ? -3.937 13.055 12.423 1.00 85.00 84 ILE A C 1
ATOM 621 O O . ILE A 1 84 ? -4.651 12.250 13.027 1.00 85.00 84 ILE A O 1
ATOM 625 N N . PRO A 1 85 ? -3.699 14.279 12.937 1.00 85.75 85 PRO A N 1
ATOM 626 C CA . PRO A 1 85 ? -4.280 14.701 14.204 1.00 85.75 85 PRO A CA 1
ATOM 627 C C . PRO A 1 85 ? -5.809 14.754 14.145 1.00 85.75 85 PRO A C 1
ATOM 629 O O . PRO A 1 85 ? -6.446 14.310 15.094 1.00 85.75 85 PRO A O 1
ATOM 632 N N . LEU A 1 86 ? -6.418 15.205 13.039 1.00 89.12 86 LEU A N 1
ATOM 633 C CA . LEU A 1 86 ? -7.880 15.189 12.882 1.00 89.12 86 LEU A CA 1
ATOM 634 C C . LEU A 1 86 ? -8.459 13.768 12.933 1.00 89.12 86 LEU A C 1
ATOM 636 O O . LEU A 1 86 ? -9.483 13.549 13.579 1.00 89.12 86 LEU A O 1
ATOM 640 N N . PHE A 1 87 ? -7.792 12.796 12.308 1.00 90.06 87 PHE A N 1
ATOM 641 C CA . PHE A 1 87 ? -8.189 11.391 12.353 1.00 90.06 87 PHE A CA 1
ATOM 642 C C . PH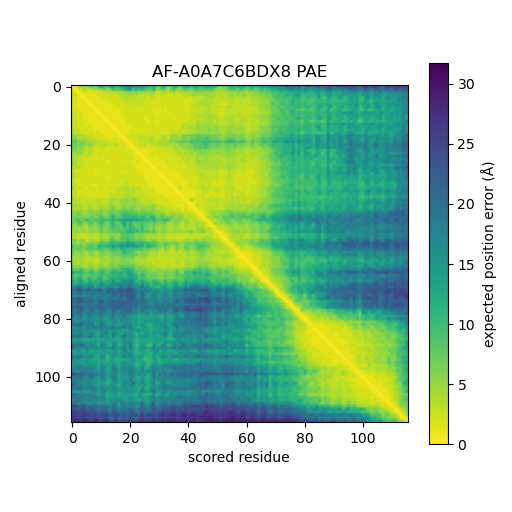E A 1 87 ? -8.115 10.833 13.778 1.00 90.06 87 PHE A C 1
ATOM 644 O O . PHE A 1 87 ? -9.046 10.168 14.234 1.00 90.06 87 PHE A O 1
ATOM 651 N N . ILE A 1 88 ? -7.051 11.167 14.516 1.00 91.31 88 ILE A N 1
ATOM 652 C CA . ILE A 1 88 ? -6.907 10.798 15.929 1.00 91.31 88 ILE A CA 1
ATOM 653 C C . ILE A 1 88 ? -8.014 11.449 16.769 1.00 91.31 88 ILE A C 1
ATOM 655 O O . ILE A 1 88 ? -8.655 10.765 17.566 1.00 91.31 88 ILE A O 1
ATOM 659 N N . PHE A 1 89 ? -8.297 12.740 16.568 1.00 94.25 89 PHE A N 1
ATOM 660 C CA . PHE A 1 89 ? -9.374 13.441 17.273 1.00 94.25 89 PHE A CA 1
ATOM 661 C C . PHE A 1 89 ? -10.739 12.815 17.006 1.00 94.25 89 PHE A C 1
ATOM 663 O O . PHE A 1 89 ? -11.484 12.565 17.952 1.00 94.25 89 PHE A O 1
ATOM 670 N N . MET A 1 90 ? -11.057 12.522 15.745 1.00 93.56 90 MET A N 1
ATOM 671 C CA . MET A 1 90 ? -12.292 11.838 15.374 1.00 93.56 90 MET A CA 1
ATOM 672 C C . MET A 1 90 ? -12.383 10.472 16.059 1.00 93.56 90 MET A C 1
ATOM 674 O O . MET A 1 90 ? -13.408 10.168 16.662 1.00 93.56 90 MET A O 1
ATOM 678 N N . GLY A 1 91 ? -11.310 9.677 16.039 1.00 88.44 91 GLY A N 1
ATOM 679 C CA . GLY A 1 91 ? -11.270 8.377 16.708 1.00 88.44 91 GLY A CA 1
ATOM 680 C C . GLY A 1 91 ? -11.522 8.479 18.215 1.00 88.44 91 GLY A C 1
ATOM 681 O O . GLY A 1 91 ? -12.378 7.774 18.748 1.00 88.44 91 GLY A O 1
ATOM 682 N N . ILE A 1 92 ? -10.841 9.404 18.897 1.00 91.56 92 ILE A N 1
ATOM 683 C CA . ILE 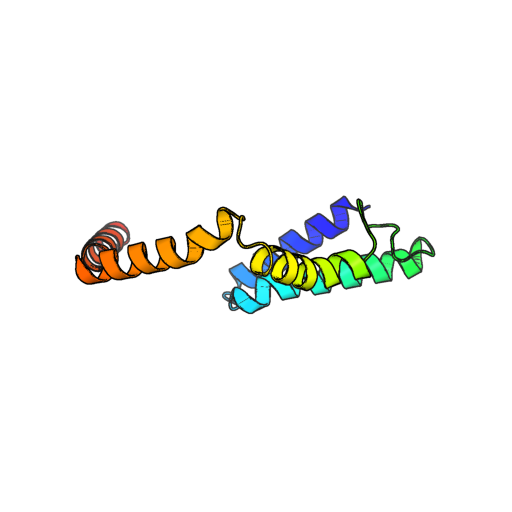A 1 92 ? -11.008 9.625 20.341 1.00 91.56 92 ILE A CA 1
ATOM 684 C C . ILE A 1 92 ? -12.419 10.132 20.655 1.00 91.56 92 ILE A C 1
ATOM 686 O O . ILE A 1 92 ? -13.032 9.667 21.616 1.00 91.56 92 ILE A O 1
ATOM 690 N N . MET A 1 93 ? -12.961 11.056 19.855 1.00 92.69 93 MET A N 1
ATOM 691 C CA . MET A 1 93 ? -14.328 11.550 20.037 1.00 92.69 93 MET A CA 1
ATOM 692 C C . MET A 1 93 ? -15.365 10.442 19.836 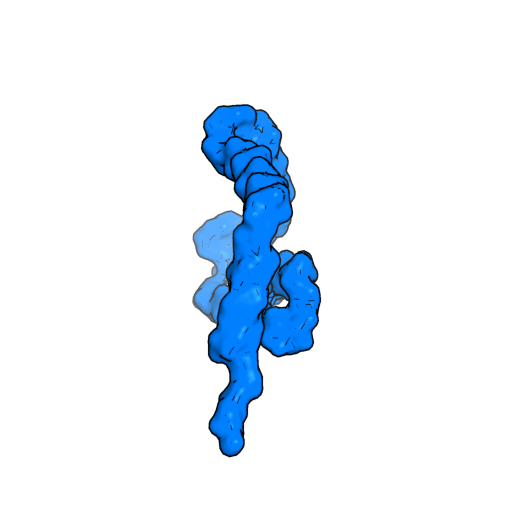1.00 92.69 93 MET A C 1
ATOM 694 O O . MET A 1 93 ? -16.260 10.321 20.666 1.00 92.69 93 MET A O 1
ATOM 698 N N . LEU A 1 94 ? -15.223 9.603 18.803 1.00 89.38 94 LEU A N 1
ATOM 699 C CA . LEU A 1 94 ? -16.123 8.473 18.533 1.00 89.38 94 LEU A CA 1
ATOM 700 C C . LEU A 1 94 ? -16.075 7.401 19.631 1.00 89.38 94 LEU A C 1
ATOM 702 O O . LEU A 1 94 ? -17.107 6.826 19.975 1.00 89.38 94 LEU A O 1
ATOM 706 N N . GLN A 1 95 ? -14.898 7.148 20.210 1.00 89.81 95 GLN A N 1
ATOM 707 C CA . GLN A 1 95 ? -14.757 6.252 21.361 1.00 89.81 95 GLN A CA 1
ATOM 708 C C . GLN A 1 95 ? -15.394 6.848 22.623 1.00 89.81 95 GLN A C 1
ATOM 710 O O . GLN A 1 95 ? -16.099 6.156 23.353 1.00 89.81 95 GLN A O 1
ATOM 715 N N . ARG A 1 96 ? -15.179 8.145 22.881 1.00 90.38 96 ARG A N 1
ATOM 716 C CA . ARG A 1 96 ? -15.734 8.849 24.051 1.00 90.38 96 ARG A CA 1
ATOM 717 C C . ARG A 1 96 ? -17.254 9.002 23.981 1.00 90.38 96 ARG A C 1
ATOM 719 O O . ARG A 1 96 ? -17.896 8.969 25.026 1.00 90.38 96 ARG A O 1
ATOM 726 N N . SER A 1 97 ? -17.819 9.163 22.785 1.00 93.62 97 SER A N 1
ATOM 727 C CA . SER A 1 97 ? -19.264 9.298 22.575 1.00 93.62 97 SER A CA 1
ATOM 728 C C . SER A 1 97 ? -20.013 7.965 22.563 1.00 93.62 97 SER A C 1
ATOM 730 O O . SER A 1 97 ? -21.236 7.982 22.497 1.00 93.62 97 SER A O 1
ATOM 732 N N . LYS A 1 98 ? -19.303 6.826 22.610 1.00 88.94 98 LYS A N 1
ATOM 733 C CA . LYS A 1 98 ? -19.843 5.459 22.462 1.00 88.94 98 LYS A CA 1
ATOM 734 C C . LYS A 1 98 ? -20.581 5.179 21.146 1.00 88.94 98 LYS A C 1
ATOM 736 O O . LYS A 1 98 ? -21.034 4.062 20.930 1.00 88.94 98 LYS A O 1
ATOM 741 N N . ILE A 1 99 ? -20.598 6.130 20.210 1.00 88.06 99 ILE A N 1
ATOM 742 C CA . ILE A 1 99 ? -21.246 5.971 18.900 1.00 88.06 99 ILE A CA 1
ATOM 743 C C . ILE A 1 99 ? -20.625 4.803 18.124 1.00 88.06 99 ILE A C 1
ATOM 745 O O . ILE A 1 99 ? -21.324 4.082 17.420 1.00 88.06 99 ILE A O 1
ATOM 749 N N . ALA A 1 100 ? -19.315 4.580 18.267 1.00 85.44 100 ALA A N 1
ATOM 750 C CA . ALA A 1 100 ? -18.644 3.454 17.622 1.00 85.44 100 ALA A CA 1
ATOM 751 C C . ALA A 1 100 ? -19.181 2.085 18.091 1.00 85.44 100 ALA A C 1
ATOM 753 O O . ALA A 1 100 ? -19.266 1.160 17.286 1.00 85.44 100 ALA A O 1
ATOM 754 N N . GLU A 1 101 ? -19.559 1.960 19.366 1.00 88.38 101 GLU A N 1
ATOM 755 C CA . GLU A 1 101 ? -20.114 0.730 19.944 1.00 88.38 101 GLU A CA 1
ATOM 756 C C . GLU A 1 101 ? -21.558 0.509 19.478 1.00 88.38 101 GLU A C 1
ATOM 758 O O . GLU A 1 101 ? -21.892 -0.578 19.004 1.00 88.38 101 GLU A O 1
ATOM 763 N N . ASP A 1 102 ? -22.380 1.560 19.503 1.00 90.00 102 ASP A N 1
ATOM 764 C CA . ASP A 1 102 ? -23.770 1.505 19.036 1.00 90.00 102 ASP A CA 1
ATOM 765 C C . ASP A 1 102 ? -23.856 1.141 17.544 1.00 90.00 102 ASP A C 1
ATOM 767 O O . ASP A 1 102 ? -24.680 0.317 17.130 1.00 90.00 102 ASP A O 1
ATOM 771 N N . LEU A 1 103 ? -22.964 1.704 16.721 1.00 88.25 103 LEU A N 1
ATOM 772 C CA . LEU A 1 103 ? -22.860 1.359 15.303 1.00 88.25 103 LEU A CA 1
ATOM 773 C C . LEU A 1 103 ? -22.407 -0.087 15.103 1.00 88.25 103 LEU A C 1
ATOM 775 O O . LEU A 1 103 ? -22.960 -0.774 14.246 1.00 88.25 103 LEU A O 1
ATOM 779 N N . LEU A 1 104 ? -21.448 -0.575 15.895 1.00 86.88 104 LEU A N 1
ATOM 780 C CA . LEU A 1 104 ? -21.005 -1.968 15.829 1.00 86.88 104 LEU A CA 1
ATOM 781 C C . LEU A 1 104 ? -22.147 -2.933 16.175 1.00 86.88 104 LEU A C 1
ATOM 783 O O . LEU A 1 104 ? -22.345 -3.919 15.467 1.00 86.88 104 LEU A O 1
ATOM 787 N N . PHE A 1 105 ? -22.930 -2.636 17.214 1.00 89.00 105 PHE A N 1
ATOM 788 C CA . PHE A 1 105 ? -24.081 -3.451 17.603 1.00 89.00 105 PHE A CA 1
ATOM 789 C C . PHE A 1 105 ? -25.175 -3.440 16.528 1.00 89.00 105 PHE A C 1
ATOM 791 O O . PHE A 1 105 ? -25.709 -4.488 16.171 1.00 89.00 105 PHE A O 1
ATOM 798 N N . THR A 1 106 ? -25.451 -2.27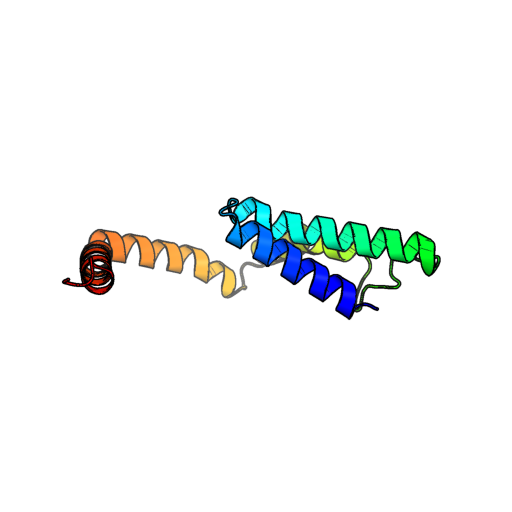4 15.940 1.00 88.94 106 THR A N 1
ATOM 799 C CA . THR A 1 106 ? -26.417 -2.136 14.839 1.00 88.94 106 THR A CA 1
ATOM 800 C C . THR A 1 106 ? -25.960 -2.895 13.587 1.00 88.94 106 THR A C 1
ATOM 802 O O . THR A 1 106 ? -26.756 -3.587 12.955 1.00 88.94 106 THR A O 1
ATOM 805 N N . MET A 1 107 ? -24.668 -2.831 13.242 1.00 87.75 107 MET A N 1
ATOM 806 C CA . MET A 1 107 ? -24.086 -3.617 12.145 1.00 87.75 107 MET A CA 1
ATOM 807 C C . MET A 1 107 ? -24.159 -5.121 12.432 1.00 87.75 107 MET A C 1
ATOM 809 O O . MET A 1 107 ? -24.497 -5.896 11.541 1.00 87.75 107 MET A O 1
ATOM 813 N N . ALA A 1 108 ? -23.908 -5.545 13.673 1.00 85.31 108 ALA A N 1
ATOM 814 C CA . ALA A 1 108 ? -24.037 -6.943 14.079 1.00 85.31 108 ALA A CA 1
ATOM 815 C C . ALA A 1 108 ? -25.488 -7.449 14.017 1.00 85.31 108 ALA A C 1
ATOM 817 O O . ALA A 1 108 ? -25.703 -8.613 13.702 1.00 85.31 108 ALA A O 1
ATOM 818 N N . GLN A 1 109 ? -26.482 -6.593 14.275 1.00 84.94 109 GLN A N 1
ATOM 819 C CA . GLN A 1 109 ? -27.895 -6.928 14.069 1.00 84.94 109 GLN A CA 1
ATOM 820 C C . GLN A 1 109 ? -28.254 -7.024 12.584 1.00 84.94 109 GLN A C 1
ATOM 822 O O . GLN A 1 109 ? -28.971 -7.941 12.192 1.00 84.94 109 GLN A O 1
ATOM 827 N N . LEU A 1 110 ? -27.738 -6.113 11.753 1.00 85.31 110 LEU A N 1
ATOM 828 C CA . LEU A 1 110 ? -27.972 -6.122 10.307 1.00 85.31 110 LEU A CA 1
ATOM 829 C C . LEU A 1 110 ? -27.378 -7.368 9.632 1.00 85.31 110 LEU A C 1
ATOM 831 O O . LEU A 1 110 ? -28.006 -7.950 8.754 1.00 85.31 110 LEU A O 1
ATOM 835 N N . PHE A 1 111 ? -26.183 -7.780 10.057 1.00 85.19 111 PHE A N 1
ATOM 836 C CA . PHE A 1 111 ? -25.516 -9.006 9.604 1.00 85.19 111 PHE A CA 1
ATOM 837 C C . PHE A 1 111 ? -25.754 -10.196 10.546 1.00 85.19 111 PHE A C 1
ATOM 839 O O . PHE A 1 111 ? -25.022 -11.186 10.494 1.00 85.19 111 PHE A O 1
ATOM 846 N N . GLY A 1 112 ? -26.760 -10.095 11.420 1.00 76.56 112 GLY A N 1
ATOM 847 C CA . GLY A 1 112 ? -27.143 -11.162 12.333 1.00 76.56 112 GLY A CA 1
ATOM 848 C C . GLY A 1 112 ? -27.613 -12.408 11.574 1.00 76.56 112 GLY A C 1
ATOM 849 O O . GLY A 1 112 ? -27.904 -12.329 10.378 1.00 76.56 112 GLY A O 1
ATOM 850 N N . PRO A 1 113 ? -27.685 -13.573 12.244 1.00 76.38 113 PRO A N 1
ATOM 851 C CA . PRO A 1 113 ? -28.151 -14.800 11.612 1.00 76.38 113 PRO A CA 1
ATOM 852 C C . PRO A 1 113 ? -29.491 -14.553 10.915 1.00 76.38 113 PRO A C 1
ATOM 854 O O . PRO A 1 113 ? -30.433 -14.067 11.543 1.00 76.38 113 PRO A O 1
ATOM 857 N N . VAL A 1 114 ? -29.564 -14.872 9.620 1.00 72.69 114 VAL A N 1
ATOM 858 C CA . VAL A 1 114 ? -30.822 -14.817 8.870 1.00 72.69 114 VAL A CA 1
ATOM 859 C C . VAL A 1 114 ? -31.809 -15.740 9.591 1.00 72.69 114 VAL A C 1
ATOM 861 O O . VAL A 1 114 ? -31.468 -16.911 9.782 1.00 72.69 114 VAL A O 1
ATOM 864 N N . PRO A 1 115 ? -32.984 -15.245 10.030 1.00 71.19 115 PRO A N 1
ATOM 865 C CA . PRO A 1 115 ? -33.985 -16.098 10.650 1.00 71.19 115 PRO A CA 1
ATOM 866 C C . PRO A 1 115 ? -34.359 -17.202 9.658 1.00 71.19 115 PRO A C 1
ATOM 868 O O . PRO A 1 115 ? -34.853 -16.910 8.566 1.00 71.19 115 PRO A O 1
ATOM 871 N N . GLY A 1 116 ? -34.042 -18.443 10.020 1.00 66.25 116 GLY A N 1
ATOM 872 C CA . GLY A 1 116 ? -34.579 -19.646 9.389 1.00 66.25 116 GLY A CA 1
ATOM 873 C C . GLY A 1 116 ? -35.921 -20.014 9.994 1.00 66.25 116 GLY A C 1
ATOM 874 O O . GLY A 1 116 ? -36.113 -19.726 11.199 1.00 66.25 116 GLY A O 1
#

Solvent-accessible surface area (backbone atoms only — not comparable to full-atom values): 6502 Å² total; per-residue (Å²): 115,42,69,57,47,53,50,50,27,52,52,49,31,53,50,35,50,71,71,68,46,62,63,84,51,30,59,60,47,28,50,53,53,35,46,50,51,37,27,53,48,12,41,75,76,66,74,33,48,42,73,45,45,96,76,64,41,59,69,52,62,64,43,40,60,58,51,49,50,54,52,58,74,68,42,88,85,42,71,73,64,55,48,56,61,52,50,51,50,51,51,53,49,35,61,74,67,44,52,56,56,57,50,49,53,52,50,49,60,73,71,37,83,76,86,125

Foldseek 3Di:
DLVVLVVQLVVQLCVCVVVVHPNVCSNVVSVLVSLVVQQVCCCVPVVGSCPNPPDDGSVCSVCCVVCVVVVVVVPPPDPVVVVVVVVVVVVVVCVVVCVVVVVVVVVCVVVPPDDD

Nearest PDB structures (foldseek):
  5mm0-assembly1_A  TM=4.254E-01  e=3.139E+00  Pyrococcus furiosus DSM 3638
  8ep7-assembly1_A-2  TM=2.891E-01  e=9.690E+00  Bacillus anthracis str. 'Ames Ancestor'

pLDDT: mean 83.84, std 10.43, range [53.75, 96.56]

Radius of gyration: 20.97 Å; Cα contacts (8 Å, |Δi|>4): 65; chains: 1; bounding box: 53×43×48 Å